Protein AF-A0A6N9V432-F1 (afdb_monomer_lite)

Secondary structure (DSSP, 8-state):
-HHHHHHHHHHHHTS------TTTT-----SSTTHHHHHHHHHHHHHHHHHHHHHTHHHHHHHHGGGSPSSHHHH--

pLDDT: mean 87.55, std 6.45, range [68.25, 98.25]

Sequence (77 aa):
VFLMLIWGAVRGLVLGESMSAPTAAFEIRPEHPGLAGFALVFLLLRAFSSGCAALTGVEAISNGVPGFRRPKSRNAA

Structure (mmCIF, N/CA/C/O backbone):
data_AF-A0A6N9V432-F1
#
_entry.id   AF-A0A6N9V432-F1
#
loop_
_atom_site.group_PDB
_atom_site.id
_atom_site.type_symbol
_atom_site.label_atom_id
_atom_site.label_alt_id
_atom_site.label_comp_id
_atom_site.label_asym_id
_atom_site.label_entity_id
_atom_site.label_seq_id
_atom_site.pdbx_PDB_ins_code
_atom_site.Cartn_x
_atom_site.Cartn_y
_atom_site.Cartn_z
_atom_site.occupancy
_atom_site.B_iso_or_equiv
_atom_site.auth_seq_id
_at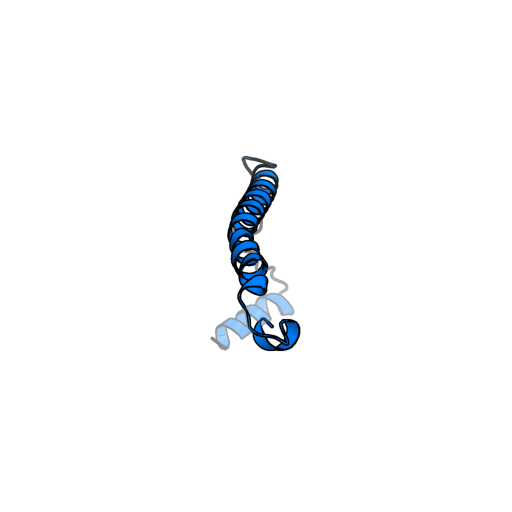om_site.auth_comp_id
_atom_site.auth_asym_id
_atom_site.auth_atom_id
_atom_site.pdbx_PDB_model_num
ATOM 1 N N . VAL A 1 1 ? -4.327 -5.380 -38.592 1.00 86.38 1 VAL A N 1
ATOM 2 C CA . VAL A 1 1 ? -3.773 -5.970 -37.347 1.00 86.38 1 VAL A CA 1
ATOM 3 C C . VAL A 1 1 ? -2.739 -7.047 -37.648 1.00 86.38 1 VAL A C 1
ATOM 5 O O . VAL A 1 1 ? -1.578 -6.814 -37.354 1.00 86.38 1 VAL A O 1
ATOM 8 N N . PHE A 1 2 ? -3.096 -8.155 -38.308 1.00 94.75 2 PHE A N 1
ATOM 9 C CA . PHE A 1 2 ? -2.143 -9.239 -38.607 1.00 94.75 2 PHE A CA 1
ATOM 10 C C . PHE A 1 2 ? -0.890 -8.784 -39.373 1.00 94.75 2 PHE A C 1
ATOM 12 O O . PHE A 1 2 ? 0.215 -9.136 -38.983 1.00 94.75 2 PHE A O 1
ATOM 19 N N . LEU A 1 3 ? -1.035 -7.914 -40.380 1.00 95.56 3 LEU A N 1
ATOM 20 C CA . LEU A 1 3 ? 0.111 -7.345 -41.107 1.00 95.56 3 LEU A CA 1
ATOM 21 C C . LEU A 1 3 ? 1.049 -6.515 -40.213 1.00 95.56 3 LEU A C 1
ATOM 23 O O . LEU A 1 3 ? 2.262 -6.609 -40.352 1.00 95.56 3 LEU A O 1
ATOM 27 N N . MET A 1 4 ? 0.505 -5.740 -39.270 1.00 90.56 4 MET A N 1
ATOM 28 C CA . MET A 1 4 ? 1.306 -4.944 -38.328 1.00 90.56 4 MET A CA 1
ATOM 29 C C . MET A 1 4 ? 2.056 -5.833 -37.328 1.00 90.56 4 MET A C 1
ATOM 31 O O . MET A 1 4 ? 3.209 -5.552 -37.014 1.00 90.56 4 MET A O 1
ATOM 35 N N . LEU A 1 5 ? 1.429 -6.924 -36.871 1.00 92.31 5 LEU A N 1
ATOM 36 C CA . LEU A 1 5 ? 2.066 -7.906 -35.989 1.00 92.31 5 LEU A CA 1
ATOM 37 C C . LEU A 1 5 ? 3.202 -8.649 -36.700 1.00 92.31 5 LEU A C 1
ATOM 39 O O . LEU A 1 5 ? 4.289 -8.771 -36.143 1.00 92.31 5 LEU A O 1
ATOM 43 N N . ILE A 1 6 ? 2.974 -9.093 -37.941 1.00 94.44 6 ILE A N 1
ATOM 44 C CA . ILE A 1 6 ? 3.998 -9.756 -38.763 1.00 94.44 6 ILE A CA 1
ATOM 45 C C . ILE A 1 6 ? 5.163 -8.798 -39.025 1.00 94.44 6 ILE A C 1
ATOM 47 O O . ILE A 1 6 ? 6.318 -9.184 -38.867 1.00 94.44 6 ILE A O 1
ATOM 51 N N . TRP A 1 7 ? 4.876 -7.538 -39.363 1.00 92.50 7 TRP A N 1
ATOM 52 C CA . TRP A 1 7 ? 5.908 -6.529 -39.593 1.00 92.50 7 TRP A CA 1
ATOM 53 C C . TRP A 1 7 ? 6.774 -6.281 -38.351 1.00 92.50 7 TRP A C 1
ATOM 55 O O . TRP A 1 7 ? 8.001 -6.303 -38.446 1.00 92.50 7 TRP A O 1
ATOM 65 N N . GLY A 1 8 ? 6.153 -6.115 -37.177 1.00 90.25 8 GLY A N 1
ATOM 66 C CA . GLY A 1 8 ? 6.877 -5.979 -35.909 1.00 90.25 8 GLY A CA 1
ATOM 67 C C . GLY A 1 8 ? 7.717 -7.216 -35.572 1.00 90.25 8 GLY A C 1
ATOM 68 O O . GLY A 1 8 ? 8.879 -7.087 -35.192 1.00 90.25 8 GLY A O 1
ATOM 69 N N . ALA A 1 9 ? 7.171 -8.418 -35.782 1.00 91.25 9 ALA A N 1
ATOM 70 C CA . ALA A 1 9 ? 7.881 -9.673 -35.541 1.00 91.25 9 ALA A CA 1
ATOM 71 C C . ALA A 1 9 ? 9.105 -9.840 -36.454 1.00 91.25 9 ALA A C 1
ATOM 73 O O . ALA A 1 9 ? 10.166 -10.230 -35.977 1.00 91.25 9 ALA A O 1
ATOM 74 N N . VAL A 1 10 ? 8.999 -9.496 -37.742 1.00 92.56 10 VAL A N 1
ATOM 75 C CA . VAL A 1 10 ? 10.135 -9.538 -38.680 1.00 92.56 10 VAL A CA 1
ATOM 76 C C . VAL A 1 10 ? 11.218 -8.532 -38.274 1.00 92.56 10 VAL A C 1
ATOM 78 O O . VAL A 1 10 ? 12.393 -8.893 -38.212 1.00 92.56 10 VAL A O 1
ATOM 81 N N . ARG A 1 11 ? 10.837 -7.294 -37.930 1.00 90.44 11 ARG A N 1
ATOM 82 C CA . ARG A 1 11 ? 11.773 -6.246 -37.480 1.00 90.44 11 ARG A CA 1
ATOM 83 C C . ARG A 1 11 ? 12.542 -6.657 -36.217 1.00 90.44 11 ARG A C 1
ATOM 85 O O . ARG A 1 11 ? 13.752 -6.468 -36.154 1.00 90.44 11 ARG A O 1
ATOM 92 N N . GLY A 1 12 ? 11.859 -7.270 -35.249 1.00 90.19 12 GLY A N 1
ATOM 93 C CA . GLY A 1 12 ? 12.475 -7.706 -33.992 1.00 90.19 12 GLY A CA 1
ATOM 94 C C . GLY A 1 12 ? 13.274 -9.008 -34.088 1.00 90.19 12 GLY A C 1
ATOM 95 O O . GLY A 1 12 ? 14.381 -9.081 -33.567 1.00 90.19 12 GLY A O 1
ATOM 96 N N . LEU A 1 13 ? 12.727 -10.042 -34.736 1.00 89.06 13 LEU A N 1
ATOM 97 C CA . LEU A 1 13 ? 13.303 -11.396 -34.726 1.00 89.06 13 LEU A CA 1
ATOM 98 C C . LEU A 1 13 ? 14.304 -11.646 -35.857 1.00 89.06 13 LEU A C 1
ATOM 100 O O . LEU A 1 13 ? 15.221 -12.442 -35.682 1.00 89.06 13 LEU A O 1
ATOM 104 N N . VAL A 1 14 ? 14.116 -11.007 -37.015 1.00 89.75 14 VAL A N 1
ATOM 105 C CA . VAL A 1 14 ? 14.943 -11.245 -38.212 1.00 89.75 14 VAL A CA 1
ATOM 106 C C . VAL A 1 14 ? 15.957 -10.125 -38.412 1.00 89.75 14 VAL A C 1
ATOM 108 O O . VAL A 1 14 ? 17.119 -10.398 -38.694 1.00 89.75 14 VAL A O 1
ATOM 111 N N . LEU A 1 15 ? 15.531 -8.868 -38.261 1.00 86.50 15 LEU A N 1
ATOM 112 C CA . LEU A 1 15 ? 16.401 -7.698 -38.442 1.00 86.50 15 LEU A CA 1
ATOM 113 C C . LEU A 1 15 ? 17.145 -7.302 -37.156 1.00 86.50 15 LEU A C 1
ATOM 115 O O . LEU A 1 15 ? 18.076 -6.505 -37.220 1.00 86.50 15 LEU A O 1
ATOM 119 N N . GLY A 1 16 ? 16.755 -7.852 -36.001 1.00 81.81 16 GLY A N 1
ATOM 120 C CA . GLY A 1 16 ? 17.398 -7.571 -34.715 1.00 81.81 16 GLY A CA 1
ATOM 121 C C . GLY A 1 16 ? 17.218 -6.131 -34.223 1.00 81.81 16 GLY A C 1
ATOM 122 O O . GLY A 1 16 ? 17.978 -5.685 -33.365 1.00 81.81 16 GLY A O 1
ATOM 123 N N . GLU A 1 17 ? 16.240 -5.385 -34.749 1.00 86.38 17 GLU A N 1
ATOM 124 C CA . GLU A 1 17 ? 15.964 -4.028 -34.280 1.00 86.38 17 GLU A CA 1
ATOM 125 C C . GLU A 1 17 ? 15.344 -4.065 -32.878 1.00 86.38 17 GLU A C 1
ATOM 127 O O . GLU A 1 17 ? 14.296 -4.679 -32.649 1.00 86.38 17 GLU A O 1
ATOM 132 N N . SER A 1 18 ? 15.954 -3.348 -31.931 1.00 80.44 18 SER A N 1
ATOM 133 C CA . SER A 1 18 ? 15.336 -3.098 -30.634 1.00 80.44 18 SER A CA 1
ATOM 134 C C . SER A 1 18 ? 14.212 -2.076 -30.807 1.00 80.44 18 SER A C 1
ATOM 136 O O . SER A 1 18 ? 14.430 -0.899 -31.091 1.00 80.44 18 SER A O 1
ATOM 138 N N . MET A 1 19 ? 12.969 -2.533 -30.646 1.00 80.62 19 MET A N 1
ATOM 139 C CA . MET A 1 19 ? 11.776 -1.681 -30.634 1.00 80.62 19 MET A CA 1
ATOM 140 C C . MET A 1 19 ? 11.694 -0.912 -29.308 1.00 80.62 19 MET A C 1
ATOM 142 O O . MET A 1 19 ? 10.801 -1.128 -28.490 1.00 80.62 19 MET A O 1
ATOM 146 N N . SER A 1 20 ? 12.669 -0.039 -29.072 1.00 85.56 20 SER A N 1
ATOM 147 C CA . SER A 1 20 ? 12.702 0.837 -27.908 1.00 85.56 20 SER A CA 1
ATOM 148 C C . SER A 1 20 ? 11.757 2.009 -28.133 1.00 85.56 20 SER A C 1
ATOM 150 O O . SER A 1 20 ? 11.855 2.727 -29.130 1.00 85.56 20 SER A O 1
ATOM 152 N N . ALA A 1 21 ? 10.840 2.227 -27.193 1.00 88.56 21 ALA A N 1
ATOM 153 C CA . ALA A 1 21 ? 10.057 3.452 -27.175 1.00 88.56 21 ALA A CA 1
ATOM 154 C C . ALA A 1 21 ? 10.997 4.668 -27.032 1.00 88.56 21 ALA A C 1
ATOM 156 O O . ALA A 1 21 ? 12.025 4.558 -26.359 1.00 88.56 21 ALA A O 1
ATOM 157 N N . PRO A 1 22 ? 10.641 5.851 -27.564 1.00 87.56 22 PRO A N 1
ATOM 158 C CA . PRO A 1 22 ? 11.408 7.082 -27.336 1.00 87.56 22 PRO A CA 1
ATOM 159 C C . PRO A 1 22 ? 11.626 7.399 -25.848 1.00 87.56 22 PRO A C 1
ATOM 161 O O . PRO A 1 22 ? 12.586 8.062 -25.476 1.00 87.56 22 PRO A O 1
ATOM 164 N N . THR A 1 23 ? 10.740 6.889 -24.991 1.00 90.31 23 THR A N 1
ATOM 165 C CA . THR A 1 23 ? 10.773 7.041 -23.535 1.00 90.31 23 THR A CA 1
ATOM 166 C C . THR A 1 23 ? 11.489 5.899 -22.814 1.00 90.31 23 THR A C 1
ATOM 168 O O . THR A 1 23 ? 11.508 5.885 -21.589 1.00 90.31 23 THR A O 1
ATOM 171 N N . ALA A 1 24 ? 12.053 4.918 -23.526 1.00 89.00 24 ALA A N 1
ATOM 172 C CA . ALA A 1 24 ? 12.656 3.729 -22.916 1.00 89.00 24 ALA A CA 1
ATOM 173 C C . ALA A 1 24 ? 13.855 4.057 -22.010 1.00 89.00 24 ALA A C 1
ATOM 175 O O . ALA A 1 24 ? 14.179 3.281 -21.120 1.00 89.00 24 ALA A O 1
ATOM 176 N N . ALA A 1 25 ? 14.491 5.210 -22.226 1.00 90.50 25 ALA A N 1
ATOM 177 C CA . ALA A 1 25 ? 15.600 5.699 -21.414 1.00 90.50 25 ALA A CA 1
ATOM 178 C C . ALA A 1 25 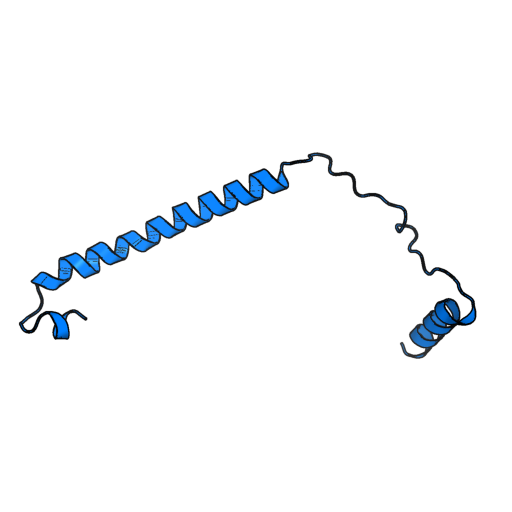? 15.160 6.599 -20.243 1.00 90.50 25 ALA A C 1
ATOM 180 O O . ALA A 1 25 ? 16.011 7.094 -19.507 1.00 90.50 25 ALA A O 1
ATOM 181 N N . PHE A 1 26 ? 13.861 6.868 -20.077 1.00 91.88 26 PHE A N 1
ATOM 182 C CA . PHE A 1 26 ? 13.393 7.725 -18.993 1.00 91.88 26 PHE A CA 1
ATOM 183 C C . PHE A 1 26 ? 13.406 6.973 -17.668 1.00 91.88 26 PHE A C 1
ATOM 185 O O . PHE A 1 26 ? 12.705 5.981 -17.483 1.00 91.88 26 PHE A O 1
ATOM 192 N N . GLU A 1 27 ? 14.187 7.493 -16.727 1.00 89.81 27 GLU A N 1
ATOM 193 C CA . GLU A 1 27 ? 14.214 7.016 -15.354 1.00 89.81 27 GLU A CA 1
ATOM 194 C C . GLU A 1 27 ? 13.211 7.815 -14.515 1.00 89.81 27 GLU A C 1
ATOM 196 O O . GLU A 1 27 ? 13.266 9.045 -14.445 1.00 89.81 27 GLU A O 1
ATOM 201 N N . ILE A 1 28 ? 12.274 7.116 -13.873 1.00 86.75 28 ILE A N 1
ATOM 202 C CA . ILE A 1 28 ? 11.307 7.742 -12.970 1.00 86.75 28 ILE A CA 1
ATOM 203 C C . ILE A 1 28 ? 11.995 7.952 -11.624 1.00 86.75 28 ILE A C 1
ATOM 205 O O . ILE A 1 28 ? 12.117 7.025 -10.822 1.00 86.75 28 ILE A O 1
ATOM 209 N N . ARG A 1 29 ? 12.431 9.185 -11.361 1.00 87.75 29 ARG A N 1
ATOM 210 C CA . ARG A 1 29 ? 12.944 9.576 -10.049 1.00 87.75 29 ARG A CA 1
ATOM 211 C C . ARG A 1 29 ? 11.777 10.004 -9.153 1.00 87.75 29 ARG A C 1
ATOM 213 O O . ARG A 1 29 ? 11.060 10.936 -9.511 1.00 87.75 29 ARG A O 1
ATOM 220 N N . PRO A 1 30 ? 11.563 9.366 -7.993 1.00 85.69 30 PRO A N 1
ATOM 221 C CA . PRO A 1 30 ? 10.581 9.861 -7.044 1.00 85.69 30 PRO A CA 1
ATOM 222 C C . PRO A 1 30 ? 11.062 11.190 -6.449 1.00 85.69 30 PRO A C 1
ATOM 224 O O . PRO A 1 30 ? 12.127 11.243 -5.841 1.00 85.69 30 PRO A O 1
ATOM 227 N N . GLU A 1 31 ? 10.245 12.238 -6.571 1.00 87.56 31 GLU A N 1
ATOM 228 C CA . GLU A 1 31 ? 10.473 13.534 -5.903 1.00 87.56 31 GLU A CA 1
ATOM 229 C C . GLU A 1 31 ? 10.507 13.387 -4.374 1.00 87.56 31 GLU A C 1
ATOM 231 O O . GLU A 1 31 ? 11.227 14.093 -3.676 1.00 87.56 31 GLU A O 1
ATOM 236 N N . HIS A 1 32 ? 9.726 12.442 -3.843 1.00 87.12 32 HIS A N 1
ATOM 237 C CA . HIS A 1 32 ? 9.613 12.185 -2.411 1.00 87.12 32 HIS A CA 1
ATOM 238 C C . HIS A 1 32 ? 9.821 10.698 -2.097 1.00 87.12 32 HIS A C 1
ATOM 240 O O . HIS A 1 32 ? 8.849 9.935 -1.987 1.00 87.12 32 HIS A O 1
ATOM 246 N N . PRO A 1 33 ? 11.078 10.254 -1.938 1.00 78.81 33 PRO A N 1
ATOM 247 C CA . PRO A 1 33 ? 11.367 8.897 -1.500 1.00 78.81 33 PRO A CA 1
ATOM 248 C C . PRO A 1 33 ? 10.836 8.690 -0.071 1.00 78.81 33 PRO A C 1
ATOM 250 O O . PRO A 1 33 ? 11.256 9.361 0.865 1.00 78.81 33 PRO A O 1
ATOM 253 N N . GLY A 1 34 ? 9.879 7.771 0.098 1.00 82.88 34 GLY A N 1
ATOM 254 C CA . GLY A 1 34 ? 9.370 7.345 1.413 1.00 82.88 34 GLY A CA 1
ATOM 255 C C . GLY A 1 34 ? 7.919 7.721 1.734 1.00 82.88 34 GLY A C 1
ATOM 256 O O . GLY A 1 34 ? 7.297 7.039 2.552 1.00 82.88 34 GLY A O 1
ATOM 257 N N . LEU A 1 35 ? 7.324 8.709 1.049 1.00 92.56 35 LEU A N 1
ATOM 258 C CA . LEU A 1 35 ? 5.917 9.078 1.288 1.00 92.56 35 LEU A CA 1
ATOM 259 C C . LEU A 1 35 ? 4.954 7.922 1.004 1.00 92.56 35 LEU A C 1
ATOM 261 O O . LEU A 1 35 ? 4.001 7.728 1.749 1.00 92.56 35 LEU A O 1
ATOM 265 N N . ALA A 1 36 ? 5.224 7.122 -0.031 1.00 90.62 36 ALA A N 1
ATOM 266 C CA . ALA A 1 36 ? 4.398 5.966 -0.370 1.00 90.62 36 ALA A CA 1
ATOM 267 C C . ALA A 1 36 ? 4.378 4.910 0.751 1.00 90.62 36 ALA A C 1
ATOM 269 O O . ALA A 1 36 ? 3.318 4.381 1.080 1.00 90.62 36 ALA A O 1
ATOM 270 N N . GLY A 1 37 ? 5.530 4.642 1.377 1.00 92.56 37 GLY A N 1
ATOM 271 C CA . GLY A 1 37 ? 5.629 3.691 2.487 1.00 92.56 37 GLY A CA 1
ATOM 272 C C . GLY A 1 37 ? 4.879 4.182 3.725 1.00 92.56 37 GLY A C 1
ATOM 273 O O . GLY A 1 37 ? 4.088 3.442 4.307 1.00 92.56 37 GLY A O 1
ATOM 274 N N . PHE A 1 38 ? 5.059 5.457 4.080 1.00 95.31 38 PHE A N 1
ATOM 275 C CA . PHE A 1 38 ? 4.322 6.071 5.183 1.00 95.31 38 PHE A CA 1
ATOM 276 C C . PHE A 1 38 ? 2.809 6.093 4.925 1.00 95.31 38 PHE A C 1
ATOM 278 O O . PHE A 1 38 ? 2.029 5.709 5.796 1.00 95.31 38 PHE A O 1
ATOM 285 N N . ALA A 1 39 ? 2.389 6.485 3.719 1.00 96.12 39 ALA A N 1
ATOM 286 C CA . ALA A 1 39 ? 0.985 6.502 3.325 1.00 96.12 39 ALA A CA 1
ATOM 287 C C . ALA A 1 39 ? 0.356 5.106 3.406 1.00 96.12 39 ALA A C 1
ATOM 289 O O . ALA A 1 39 ? -0.765 4.978 3.890 1.00 96.12 39 ALA A O 1
ATOM 290 N N . LEU A 1 40 ? 1.080 4.057 3.002 1.00 96.81 40 LEU A N 1
ATOM 291 C CA . LEU A 1 40 ? 0.606 2.679 3.114 1.00 96.81 40 LEU A CA 1
ATOM 292 C C . LEU A 1 40 ? 0.364 2.280 4.574 1.00 96.81 40 LEU A C 1
ATOM 294 O O . LEU A 1 40 ? -0.718 1.798 4.902 1.00 96.81 40 LEU A O 1
ATOM 298 N N . VAL A 1 41 ? 1.336 2.519 5.459 1.00 97.25 41 VAL A N 1
ATOM 299 C CA . VAL A 1 41 ? 1.191 2.217 6.894 1.00 97.25 41 VAL A CA 1
ATOM 300 C C . VAL A 1 41 ? 0.033 3.007 7.500 1.00 97.25 41 VAL A C 1
ATOM 302 O O . VAL A 1 41 ? -0.803 2.440 8.201 1.00 97.25 41 VAL A O 1
ATOM 305 N N . PHE A 1 42 ? -0.070 4.299 7.188 1.00 97.12 42 PHE A N 1
ATOM 306 C CA . PHE A 1 42 ? -1.168 5.140 7.652 1.00 97.12 42 PHE A CA 1
ATOM 307 C C . PHE A 1 42 ? -2.535 4.622 7.184 1.00 97.12 42 PHE A C 1
ATOM 309 O O . PHE A 1 42 ? -3.469 4.535 7.982 1.00 97.12 42 PHE A O 1
ATOM 316 N N . LEU A 1 43 ? -2.660 4.235 5.911 1.00 97.88 43 LEU A N 1
ATOM 317 C CA . LEU A 1 43 ? -3.896 3.675 5.363 1.00 97.88 43 LEU A CA 1
ATOM 318 C C . LEU A 1 43 ? -4.269 2.350 6.030 1.00 97.88 43 LEU A C 1
ATOM 320 O O . LEU A 1 43 ? -5.442 2.152 6.343 1.00 97.88 43 LEU A O 1
ATOM 324 N N . LEU A 1 44 ? -3.293 1.480 6.302 1.00 98.25 44 LEU A N 1
ATOM 325 C CA . LEU A 1 44 ? -3.517 0.231 7.032 1.00 98.25 44 LEU A CA 1
ATOM 326 C C . LEU A 1 44 ? -4.030 0.494 8.451 1.00 98.25 44 LEU A C 1
ATOM 328 O O . LEU A 1 44 ? -5.053 -0.065 8.844 1.00 98.25 44 LEU A O 1
ATOM 332 N N . LEU A 1 45 ? -3.370 1.380 9.203 1.00 98.00 45 LEU A N 1
ATOM 333 C CA . LEU A 1 45 ? -3.778 1.737 10.565 1.00 98.00 45 LEU A CA 1
ATOM 334 C C . LEU A 1 45 ? -5.171 2.372 10.597 1.00 98.00 45 LEU A C 1
ATOM 336 O O . LEU A 1 45 ? -5.982 2.059 11.473 1.00 98.00 45 LEU A O 1
ATOM 340 N N . ARG A 1 46 ? -5.473 3.235 9.623 1.00 96.75 46 ARG A N 1
ATOM 341 C CA . ARG A 1 46 ? -6.791 3.855 9.473 1.00 96.75 46 ARG A CA 1
ATOM 342 C C 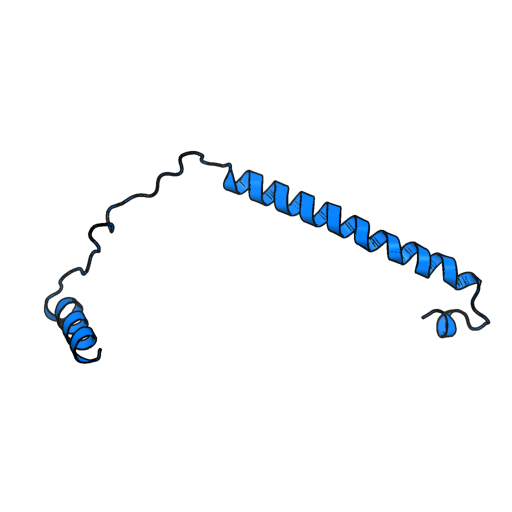. ARG A 1 46 ? -7.867 2.811 9.179 1.00 96.75 46 ARG A C 1
ATOM 344 O O . ARG A 1 46 ? -8.906 2.823 9.836 1.00 96.75 46 ARG A O 1
ATOM 351 N N . ALA A 1 47 ? -7.621 1.914 8.225 1.00 96.44 47 ALA A N 1
ATOM 352 C CA . ALA A 1 47 ? -8.555 0.850 7.870 1.00 96.44 47 ALA A CA 1
ATOM 353 C C . ALA A 1 47 ? -8.804 -0.089 9.060 1.00 96.44 47 ALA A C 1
ATOM 355 O O . ALA A 1 47 ? -9.956 -0.347 9.407 1.00 96.44 47 ALA A O 1
ATOM 356 N N . PHE A 1 48 ? -7.743 -0.515 9.748 1.00 95.75 48 PHE A N 1
ATOM 357 C CA . PHE A 1 48 ? -7.833 -1.339 10.953 1.00 95.75 48 PHE A CA 1
ATOM 358 C C . PHE A 1 48 ? -8.664 -0.666 12.053 1.00 95.75 48 PHE A C 1
ATOM 360 O O . PHE A 1 48 ? -9.626 -1.252 12.545 1.00 95.75 48 PHE A O 1
ATOM 367 N N . SER A 1 49 ? -8.358 0.594 12.375 1.00 95.31 49 SER A N 1
ATOM 368 C CA . SER A 1 49 ? -9.093 1.355 13.394 1.00 95.31 49 SER A CA 1
ATOM 369 C C . SER A 1 49 ? -10.577 1.498 13.042 1.00 95.31 49 SER A C 1
ATOM 371 O O . SER A 1 49 ? -11.435 1.343 13.910 1.00 95.31 49 SER A O 1
ATOM 373 N N . SER A 1 50 ? -10.896 1.733 11.762 1.00 93.12 50 SER A N 1
ATOM 374 C CA . SER A 1 50 ? -12.289 1.771 11.298 1.00 93.12 50 SER A CA 1
ATOM 375 C C . SER A 1 50 ? -12.987 0.408 11.389 1.00 93.12 50 SER A C 1
ATOM 377 O O . SER A 1 50 ? -14.172 0.349 11.704 1.00 93.12 50 SER A O 1
ATOM 379 N N . GLY A 1 51 ? -12.252 -0.689 11.187 1.00 90.81 51 GLY A N 1
ATOM 380 C CA . GLY A 1 51 ? -12.757 -2.052 11.344 1.00 90.81 51 GLY A CA 1
ATOM 381 C C . GLY A 1 51 ? -13.088 -2.403 12.796 1.00 90.81 51 GLY A C 1
ATOM 382 O O . GLY A 1 51 ? -14.110 -3.034 13.048 1.00 90.81 51 GLY A O 1
ATOM 383 N N . CYS A 1 52 ? -12.298 -1.936 13.769 1.00 91.19 52 CYS A N 1
ATOM 384 C CA . CYS A 1 52 ? -12.590 -2.142 15.193 1.00 91.19 52 CYS A CA 1
ATOM 385 C C . CYS A 1 52 ? -13.949 -1.556 15.606 1.00 91.19 52 CYS A C 1
ATOM 387 O O . CYS A 1 52 ? -14.659 -2.168 16.400 1.00 91.19 52 CYS A O 1
ATOM 389 N N . ALA A 1 53 ? -14.355 -0.419 15.031 1.00 85.00 53 ALA A N 1
ATOM 390 C CA . ALA A 1 53 ? -15.676 0.156 15.289 1.00 85.00 53 ALA A CA 1
ATOM 391 C C . ALA A 1 53 ? -16.818 -0.782 14.851 1.00 85.00 53 ALA A C 1
ATOM 393 O O . ALA A 1 53 ? -17.853 -0.832 15.513 1.00 85.00 53 ALA A O 1
ATOM 394 N N . ALA A 1 54 ? -16.620 -1.583 13.797 1.00 83.69 54 ALA A N 1
ATOM 395 C CA . ALA A 1 54 ? -17.612 -2.560 13.346 1.00 83.69 54 ALA A CA 1
ATOM 396 C C . ALA A 1 54 ? -17.806 -3.725 14.338 1.00 83.69 54 ALA A C 1
ATOM 398 O O . ALA A 1 54 ? -18.880 -4.325 14.376 1.00 83.69 54 ALA A O 1
ATOM 399 N N . LEU A 1 55 ? -16.808 -4.027 15.179 1.00 83.56 55 LEU A N 1
ATOM 400 C CA . LEU A 1 55 ? -16.889 -5.099 16.181 1.00 83.56 55 LEU A CA 1
ATOM 401 C C . LEU A 1 55 ? -17.738 -4.723 17.402 1.00 83.56 55 LEU A C 1
ATOM 403 O O . LEU A 1 55 ? -18.177 -5.606 18.130 1.00 83.56 55 LEU A O 1
ATOM 407 N N . THR A 1 56 ? -18.054 -3.444 17.604 1.00 83.06 56 THR A N 1
ATOM 408 C CA . THR A 1 56 ? -18.905 -2.994 18.725 1.00 83.06 56 THR A CA 1
ATOM 409 C C . THR A 1 56 ? -20.326 -3.589 18.691 1.00 83.06 56 THR A C 1
ATOM 411 O O . THR A 1 56 ? -21.032 -3.593 19.695 1.00 83.06 56 THR A O 1
ATOM 414 N N . GLY A 1 57 ? -20.748 -4.179 17.564 1.00 75.69 57 GLY A N 1
ATOM 415 C CA . GLY A 1 57 ? -22.031 -4.874 17.436 1.00 75.69 57 GLY A CA 1
ATOM 416 C C . GLY A 1 57 ? -22.105 -6.259 18.096 1.00 75.69 57 GLY A C 1
ATOM 417 O O . GLY A 1 57 ? -23.207 -6.713 18.412 1.00 75.69 57 GLY A O 1
ATOM 418 N N . VAL A 1 58 ? -20.978 -6.944 18.351 1.00 78.50 58 VAL A N 1
ATOM 419 C CA . VAL A 1 58 ? -21.010 -8.294 18.966 1.00 78.50 58 VAL A CA 1
ATOM 420 C C . VAL A 1 58 ? -21.344 -8.262 20.459 1.00 78.50 58 VAL A C 1
ATOM 422 O O . VAL A 1 58 ? -21.847 -9.239 21.021 1.00 78.50 58 VAL A O 1
ATOM 425 N N . G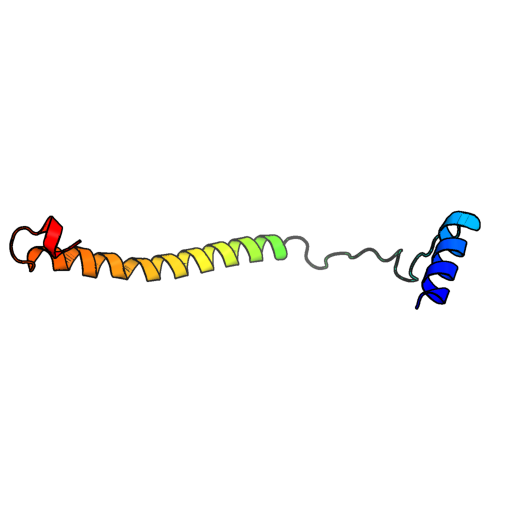LU A 1 59 ? -21.125 -7.119 21.104 1.00 76.88 59 GLU A N 1
ATOM 426 C CA . GLU A 1 59 ? -21.450 -6.907 22.514 1.00 76.88 59 GLU A CA 1
ATOM 427 C C . GLU A 1 59 ? -22.968 -6.841 22.725 1.00 76.88 59 GLU A C 1
ATOM 429 O O . GLU A 1 59 ? -23.487 -7.395 23.696 1.00 76.88 59 GLU A O 1
ATOM 434 N N . ALA A 1 60 ? -23.702 -6.246 21.779 1.00 78.06 60 ALA A N 1
ATOM 435 C CA . ALA A 1 60 ? -25.163 -6.216 21.802 1.00 78.06 60 ALA A CA 1
ATOM 436 C C . ALA A 1 60 ? -25.771 -7.625 21.668 1.00 78.06 60 ALA A C 1
ATOM 438 O O . ALA A 1 60 ? -26.726 -7.955 22.372 1.00 78.06 60 ALA A O 1
ATOM 439 N N . ILE A 1 61 ? -25.182 -8.480 20.824 1.00 76.62 61 ILE A N 1
ATOM 440 C CA . ILE A 1 61 ? -25.592 -9.886 20.671 1.00 76.62 61 ILE A CA 1
ATOM 441 C C . ILE A 1 61 ? -25.308 -10.668 21.966 1.00 76.62 61 ILE A C 1
ATOM 443 O O . ILE A 1 61 ? -26.177 -11.383 22.466 1.00 76.62 61 ILE A O 1
ATOM 447 N N . SER A 1 62 ? -24.125 -10.478 22.561 1.00 80.06 62 SER A N 1
ATOM 448 C CA . SER A 1 62 ? -23.702 -11.185 23.781 1.00 80.06 62 SER A CA 1
ATOM 449 C C . SER A 1 62 ? -24.555 -10.825 25.005 1.00 80.06 62 SER A C 1
ATOM 451 O O . SER A 1 62 ? -24.964 -11.704 25.767 1.00 80.06 62 SER A O 1
ATOM 453 N N . ASN A 1 63 ? -24.892 -9.544 25.172 1.00 83.81 63 ASN A N 1
ATOM 454 C CA . ASN A 1 63 ? -25.725 -9.069 26.280 1.00 83.81 63 ASN A CA 1
ATOM 455 C C . ASN A 1 63 ? -27.218 -9.419 26.128 1.00 83.81 63 ASN A C 1
ATOM 457 O O . ASN A 1 63 ? -27.963 -9.333 27.104 1.00 83.81 63 ASN A O 1
ATOM 461 N N . GLY A 1 64 ? -27.664 -9.846 24.941 1.00 79.81 64 GLY A N 1
ATOM 462 C CA . GLY A 1 64 ? -29.035 -10.309 24.693 1.00 79.81 64 GLY A CA 1
ATOM 463 C C . GLY A 1 64 ? -29.305 -11.754 25.135 1.00 79.81 64 GLY A C 1
ATOM 464 O O . GLY A 1 64 ? -30.447 -12.102 25.444 1.00 79.81 64 GLY A O 1
ATOM 465 N N . VAL A 1 65 ? -28.264 -12.595 25.240 1.00 85.31 65 VAL A N 1
ATOM 466 C CA . VAL A 1 65 ? -28.356 -14.029 25.597 1.00 85.31 65 VAL A CA 1
ATOM 467 C C . VAL A 1 65 ? -29.139 -14.312 26.900 1.00 85.31 65 VAL A C 1
ATOM 469 O O . VAL A 1 65 ? -29.894 -15.293 26.948 1.00 85.31 65 VAL A O 1
ATOM 472 N N . PRO A 1 66 ? -29.048 -13.495 27.971 1.00 81.88 66 PRO A N 1
ATOM 473 C CA . PRO A 1 66 ? -29.805 -13.720 29.200 1.00 81.88 66 PRO A CA 1
ATOM 474 C C . PRO A 1 66 ? -31.331 -13.719 29.028 1.00 81.88 66 PRO A C 1
ATOM 476 O O . PRO A 1 66 ? -31.982 -14.457 29.775 1.00 81.88 66 PRO A O 1
ATOM 479 N N . GLY A 1 67 ? -31.871 -12.961 28.060 1.00 82.31 67 GLY A N 1
ATOM 480 C CA . GLY A 1 67 ? -33.311 -12.808 27.795 1.00 82.31 67 GLY A CA 1
ATOM 481 C C . GLY A 1 67 ? -33.963 -13.977 27.047 1.00 82.31 67 GLY A C 1
ATOM 482 O O . GLY A 1 67 ? -35.189 -14.066 26.982 1.00 82.31 67 GLY A O 1
ATOM 483 N N . PHE A 1 68 ? -33.171 -14.913 26.517 1.00 84.12 68 PHE A N 1
ATOM 484 C CA . PHE A 1 68 ? -33.691 -16.084 25.816 1.00 84.12 68 PHE A CA 1
ATOM 485 C C . PHE A 1 68 ? -34.274 -17.125 26.784 1.00 84.12 68 PHE A C 1
ATOM 487 O O . PHE A 1 68 ? -33.709 -17.428 27.844 1.00 84.12 68 PHE A O 1
ATOM 494 N N . ARG A 1 69 ? -35.402 -17.739 26.394 1.00 85.88 69 ARG A N 1
ATOM 495 C CA . ARG A 1 69 ? -35.977 -18.900 27.102 1.00 85.88 69 ARG A CA 1
ATOM 496 C C . ARG A 1 69 ? -34.990 -20.072 27.083 1.00 85.88 69 ARG A C 1
ATOM 498 O O . ARG A 1 69 ? -34.181 -20.199 26.167 1.00 85.88 69 ARG A O 1
ATOM 505 N N . ARG A 1 70 ? -35.043 -20.958 28.085 1.00 85.12 70 ARG A N 1
ATOM 506 C CA . ARG A 1 70 ? -34.216 -22.180 28.083 1.00 85.12 70 ARG A CA 1
ATOM 507 C C . ARG A 1 70 ? -34.687 -23.151 26.981 1.00 85.12 70 ARG A C 1
ATOM 509 O O . ARG A 1 70 ? -35.893 -23.234 26.761 1.00 85.12 70 ARG A O 1
ATOM 516 N N . PRO A 1 71 ? -33.781 -23.911 26.335 1.00 86.69 71 PRO A N 1
ATOM 517 C CA . PRO A 1 71 ? -32.323 -23.900 26.490 1.00 86.69 71 PRO A CA 1
ATOM 518 C C . PRO 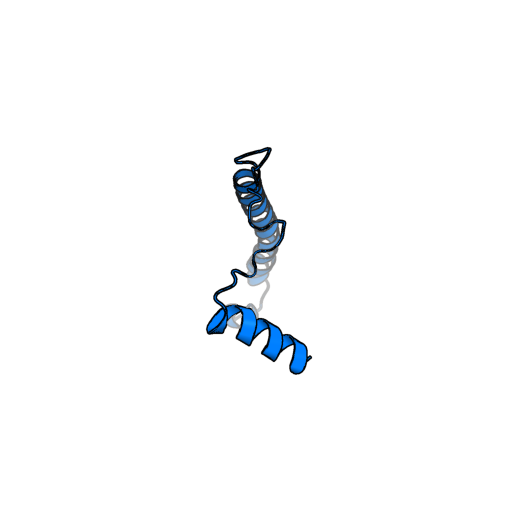A 1 71 ? -31.668 -22.718 25.755 1.00 86.69 71 PRO A C 1
ATOM 520 O O . PRO A 1 71 ? -31.855 -22.533 24.557 1.00 86.69 71 PRO A O 1
ATOM 523 N N . LYS A 1 72 ? -30.869 -21.927 26.483 1.00 79.94 72 LYS A N 1
ATOM 524 C CA . LYS A 1 72 ? -30.339 -20.642 25.995 1.00 79.94 72 LYS A CA 1
ATOM 525 C C . LYS A 1 72 ? -29.371 -20.796 24.819 1.00 79.94 72 LYS A C 1
ATOM 527 O O . LYS A 1 72 ? -29.461 -20.029 23.876 1.00 79.94 72 LYS A O 1
ATOM 532 N N . SER A 1 73 ? -28.515 -21.819 24.835 1.00 79.56 73 SER A N 1
ATOM 533 C CA . SER A 1 73 ? -27.534 -22.078 23.770 1.00 79.56 73 SER A CA 1
ATOM 534 C C . SER A 1 73 ? -28.154 -22.429 22.418 1.00 79.56 73 SER A C 1
ATOM 536 O O . SER A 1 73 ? -27.510 -22.224 21.404 1.00 79.56 73 SER A O 1
ATOM 538 N N . ARG A 1 74 ? -29.384 -22.960 22.391 1.00 78.19 74 ARG A N 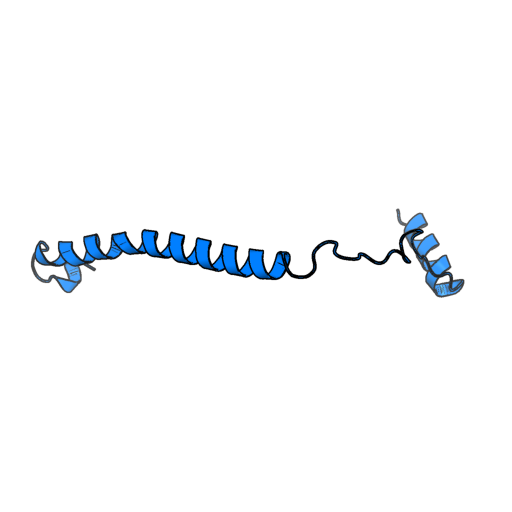1
ATOM 539 C CA . ARG A 1 74 ? -30.093 -23.278 21.141 1.00 78.19 74 ARG A CA 1
ATOM 540 C C . ARG A 1 74 ? -30.993 -22.141 20.669 1.00 78.19 74 ARG A C 1
ATOM 542 O O . ARG A 1 74 ? -31.356 -22.102 19.505 1.00 78.19 74 ARG A O 1
ATOM 549 N N . ASN A 1 75 ? -31.382 -21.261 21.587 1.00 80.62 75 ASN A N 1
ATOM 550 C CA . ASN A 1 75 ? -32.299 -20.168 21.298 1.00 80.62 75 ASN A CA 1
ATOM 551 C C . ASN A 1 75 ? -31.563 -18.859 20.980 1.00 80.62 75 ASN A C 1
ATOM 553 O O . ASN A 1 75 ? -32.156 -18.015 20.327 1.00 80.62 75 ASN A O 1
ATOM 557 N N . ALA A 1 76 ? -30.315 -18.698 21.434 1.00 81.44 76 ALA A N 1
ATOM 558 C CA . ALA A 1 76 ? -29.489 -17.504 21.238 1.00 81.44 76 ALA A CA 1
ATOM 559 C C . ALA A 1 76 ? -28.330 -17.687 20.235 1.00 81.44 76 ALA A C 1
ATOM 561 O O . ALA A 1 76 ? -27.563 -16.746 20.044 1.00 81.44 76 ALA A O 1
ATOM 562 N N . ALA A 1 77 ? -28.169 -18.893 19.677 1.00 68.25 77 ALA A N 1
ATOM 563 C CA . ALA A 1 77 ? -27.180 -19.210 18.644 1.00 68.25 77 ALA A CA 1
ATOM 564 C C . ALA A 1 77 ? -27.764 -19.035 17.240 1.00 68.25 77 ALA A C 1
ATOM 566 O O . ALA A 1 77 ? -28.993 -19.235 17.095 1.00 68.25 77 ALA A O 1
#

InterPro domains:
  IPR053153 APC Superfamily Potassium Transporter [PTHR47704] (2-77)

Radius of gyration: 30.66 Å; chains: 1; bounding box: 53×37×70 Å

Foldseek 3Di:
DVVVVVVVCCCCPVVVDDPQDPCNPPDDDDPDPPPVVVVVVVVVVVVVVVVVVVVVVVVVLVVCLVVDDPPSVVRSD

Organism: Streptomyces microflavus (NCBI:txid1919)